Protein AF-A0A1B0C6B1-F1 (afdb_monomer_lite)

Sequence (77 aa):
MRRFILMEPIEEDDKVKAELCKILTAEHIKEYIKAGIWPGTIMFRMDVAQEFEENFSGPSHLSANINRPSTSSENDS

Secondary structure (DSSP, 8-state):
---EEEEEE-SS-SS--EEEEEEEPHHHHHHHHHTT-S-HHHHHHHTT----SSSS-S-------TTS---------

Radius of gyration: 22.38 Å; chains: 1; bounding box: 36×60×55 Å

Foldseek 3Di:
DDWDFDWAADPDDPPDGTDTDDTDDPVNQVVCVVVVNDDVVVVVVCPPDPDDDPDPPDDPPPDPDPPPDPPPPPPDD

Structure (mmCIF, N/CA/C/O backbone):
data_AF-A0A1B0C6B1-F1
#
_entry.id   AF-A0A1B0C6B1-F1
#
loop_
_atom_site.group_PDB
_atom_site.id
_atom_site.type_symbol
_atom_site.label_atom_id
_atom_site.label_alt_id
_atom_site.label_comp_id
_atom_site.label_asym_id
_atom_site.label_entity_id
_atom_site.label_seq_id
_atom_site.pdbx_PDB_ins_code
_atom_site.Cartn_x
_atom_site.Cartn_y
_atom_site.Cartn_z
_atom_site.occupancy
_atom_site.B_iso_or_equiv
_atom_site.auth_seq_id
_atom_site.auth_comp_id
_atom_site.auth_asym_id
_atom_site.auth_atom_id
_atom_site.pdbx_PDB_model_num
ATOM 1 N N . MET A 1 1 ? 6.768 -8.738 14.841 1.00 60.94 1 MET A N 1
ATOM 2 C CA . MET A 1 1 ? 5.855 -7.812 14.127 1.00 60.94 1 MET A CA 1
ATOM 3 C C . MET A 1 1 ? 6.194 -7.758 12.648 1.00 60.94 1 MET A C 1
ATOM 5 O O . MET A 1 1 ? 7.368 -7.657 12.309 1.00 60.94 1 MET A O 1
ATOM 9 N N . ARG A 1 2 ? 5.186 -7.851 11.774 1.00 72.50 2 ARG A N 1
ATOM 10 C CA . ARG A 1 2 ? 5.354 -7.709 10.319 1.00 72.50 2 ARG A CA 1
ATOM 11 C C . ARG A 1 2 ? 5.050 -6.268 9.921 1.00 72.50 2 ARG A C 1
ATOM 13 O O . ARG A 1 2 ? 4.092 -5.692 10.422 1.00 72.50 2 ARG A O 1
ATOM 20 N N . ARG A 1 3 ? 5.867 -5.699 9.038 1.00 82.19 3 ARG A N 1
ATOM 21 C CA . ARG A 1 3 ? 5.647 -4.375 8.446 1.00 82.19 3 ARG A CA 1
ATOM 22 C C . ARG A 1 3 ? 5.370 -4.550 6.964 1.00 82.19 3 ARG A C 1
ATOM 24 O O . ARG A 1 3 ? 6.021 -5.371 6.322 1.00 82.19 3 ARG A O 1
ATOM 31 N N . PHE A 1 4 ? 4.416 -3.787 6.450 1.00 89.19 4 PHE A N 1
ATOM 32 C CA . PHE A 1 4 ? 4.081 -3.775 5.034 1.00 89.19 4 PHE A CA 1
ATOM 33 C C . PHE A 1 4 ? 4.523 -2.454 4.422 1.00 89.19 4 PHE A C 1
ATOM 35 O O . PHE A 1 4 ? 4.456 -1.403 5.061 1.00 89.19 4 PHE A O 1
ATOM 42 N N . ILE A 1 5 ? 4.999 -2.527 3.188 1.00 92.12 5 ILE A N 1
ATOM 43 C CA . ILE A 1 5 ? 5.445 -1.380 2.412 1.00 92.12 5 ILE A CA 1
ATOM 44 C C . ILE A 1 5 ? 4.781 -1.433 1.042 1.00 92.12 5 ILE A C 1
ATOM 46 O O . ILE A 1 5 ? 4.579 -2.515 0.490 1.00 92.12 5 ILE A O 1
ATOM 50 N N . LEU A 1 6 ? 4.426 -0.266 0.522 1.00 91.50 6 LEU A N 1
ATOM 51 C CA . LEU A 1 6 ? 4.027 -0.084 -0.862 1.00 91.50 6 LEU A CA 1
ATOM 52 C C . LEU A 1 6 ? 5.283 0.234 -1.670 1.00 91.50 6 LEU A C 1
ATOM 54 O O . LEU A 1 6 ? 6.054 1.109 -1.267 1.00 91.50 6 LEU A O 1
ATOM 58 N N . MET A 1 7 ? 5.473 -0.472 -2.780 1.00 93.06 7 MET A N 1
ATOM 59 C CA . MET A 1 7 ? 6.585 -0.237 -3.692 1.00 93.06 7 MET A CA 1
ATOM 60 C C . MET A 1 7 ? 6.087 -0.077 -5.124 1.00 93.06 7 MET A C 1
ATOM 62 O O . MET A 1 7 ? 5.120 -0.738 -5.510 1.00 93.06 7 MET A O 1
ATOM 66 N N . GLU A 1 8 ? 6.769 0.764 -5.893 1.00 91.62 8 GLU A N 1
ATOM 67 C CA . GLU A 1 8 ? 6.536 0.967 -7.321 1.00 91.62 8 GLU A CA 1
ATOM 68 C C . GLU A 1 8 ? 7.657 0.284 -8.116 1.00 91.62 8 GLU A C 1
ATOM 70 O O . GLU A 1 8 ? 8.832 0.519 -7.826 1.00 91.62 8 GLU A O 1
ATOM 75 N N . PRO A 1 9 ? 7.337 -0.615 -9.064 1.00 92.31 9 PRO A N 1
ATOM 76 C CA . PRO A 1 9 ? 8.347 -1.263 -9.893 1.00 92.31 9 PRO A CA 1
ATOM 77 C C . PRO A 1 9 ? 9.166 -0.241 -10.681 1.00 92.31 9 PRO A C 1
ATOM 79 O O . PRO A 1 9 ? 8.608 0.707 -11.224 1.00 92.31 9 PRO A O 1
ATOM 82 N N . ILE A 1 10 ? 10.471 -0.479 -10.795 1.00 89.75 10 ILE A N 1
ATOM 83 C CA . ILE A 1 10 ? 11.362 0.331 -11.636 1.00 89.75 10 ILE A CA 1
ATOM 84 C C . ILE A 1 10 ? 11.779 -0.469 -12.872 1.00 89.75 10 ILE A C 1
ATOM 86 O O . ILE A 1 10 ? 11.936 -1.689 -12.804 1.00 89.75 10 ILE A O 1
ATOM 90 N N . GLU A 1 11 ? 11.931 0.215 -14.005 1.00 85.25 11 GLU A N 1
ATOM 91 C CA . GLU A 1 11 ? 12.257 -0.408 -15.297 1.00 85.25 11 GLU A CA 1
ATOM 92 C C . GLU A 1 11 ? 13.737 -0.837 -15.387 1.00 85.25 11 GLU A C 1
ATOM 94 O O . GLU A 1 11 ? 14.070 -1.779 -16.103 1.00 85.25 11 GLU A O 1
ATOM 99 N N . GLU A 1 12 ? 14.620 -0.205 -14.607 1.00 74.19 12 GLU A N 1
ATOM 100 C CA . GLU A 1 12 ? 16.073 -0.342 -14.713 1.00 74.19 12 GLU A CA 1
ATOM 101 C C . GLU A 1 12 ? 16.690 -0.762 -13.364 1.00 74.19 12 GLU A C 1
ATOM 103 O O . GLU A 1 12 ? 16.751 0.043 -12.443 1.00 74.19 12 GLU A O 1
ATOM 108 N N . ASP A 1 13 ? 17.050 -2.050 -13.227 1.00 62.31 13 ASP A N 1
ATOM 109 C CA . ASP A 1 13 ? 18.335 -2.590 -12.721 1.00 62.31 13 ASP A CA 1
ATOM 110 C C . ASP A 1 13 ? 18.222 -4.104 -12.391 1.00 62.31 13 ASP A C 1
ATOM 112 O O . ASP A 1 13 ? 17.167 -4.663 -12.056 1.00 62.31 13 ASP A O 1
ATOM 116 N N . ASP A 1 14 ? 19.344 -4.818 -12.458 1.00 76.94 14 ASP A N 1
ATOM 117 C CA . ASP A 1 14 ? 19.421 -6.244 -12.124 1.00 76.94 14 ASP A CA 1
ATOM 118 C C . ASP A 1 14 ? 19.300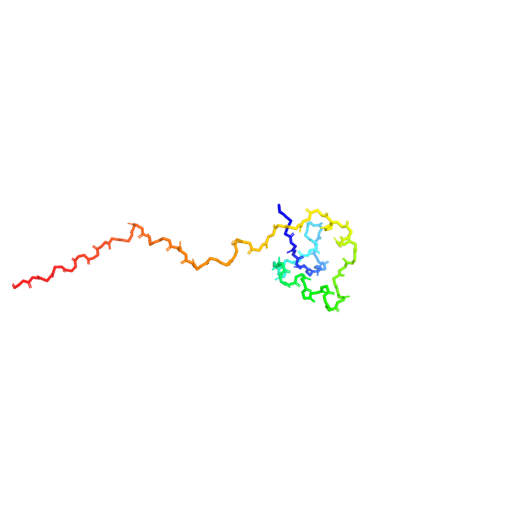 -6.470 -10.602 1.00 76.94 14 ASP A C 1
ATOM 120 O O . ASP A 1 14 ? 18.722 -7.460 -10.146 1.00 76.94 14 ASP A O 1
ATOM 124 N N . LYS A 1 15 ? 19.756 -5.498 -9.797 1.00 84.62 15 LYS A N 1
ATOM 125 C CA . LYS A 1 15 ? 19.854 -5.621 -8.329 1.00 84.62 15 LYS A CA 1
ATOM 126 C C . LYS A 1 15 ? 18.717 -4.980 -7.537 1.00 84.62 15 LYS A C 1
ATOM 128 O O . LYS A 1 15 ? 18.414 -5.451 -6.442 1.00 84.62 15 LYS A O 1
ATOM 133 N N . VAL A 1 16 ? 18.098 -3.925 -8.054 1.00 84.88 16 VAL A N 1
ATOM 134 C CA . VAL A 1 16 ? 16.983 -3.224 -7.399 1.00 84.88 16 VAL A CA 1
ATOM 135 C C . VAL A 1 16 ? 15.773 -3.325 -8.318 1.00 84.88 16 VAL A C 1
ATOM 137 O O . VAL A 1 16 ? 15.892 -3.098 -9.511 1.00 84.88 16 VAL A O 1
ATOM 140 N N . LYS A 1 17 ? 14.624 -3.749 -7.780 1.00 88.06 17 LYS A N 1
ATOM 141 C CA . LYS A 1 17 ? 13.429 -4.078 -8.585 1.00 88.06 17 LYS A CA 1
ATOM 142 C C . LYS A 1 17 ? 12.263 -3.116 -8.398 1.00 88.06 17 LYS A C 1
ATOM 144 O O . LYS A 1 17 ? 11.300 -3.179 -9.155 1.00 88.06 17 LYS A O 1
ATOM 149 N N . ALA A 1 18 ? 12.317 -2.274 -7.373 1.00 92.75 18 ALA A N 1
ATOM 150 C CA . ALA A 1 18 ? 11.256 -1.335 -7.064 1.00 92.75 18 ALA A CA 1
ATOM 151 C C . ALA A 1 18 ? 11.756 -0.239 -6.118 1.00 92.75 18 ALA A C 1
ATOM 153 O O . ALA A 1 18 ? 12.711 -0.445 -5.362 1.00 92.75 18 ALA A O 1
ATOM 154 N N . GLU A 1 19 ? 11.062 0.889 -6.132 1.00 90.44 19 GLU A N 1
ATOM 155 C CA . GLU A 1 19 ? 11.245 2.009 -5.221 1.00 90.44 19 GLU A CA 1
ATOM 156 C C . GLU A 1 19 ? 10.251 1.920 -4.054 1.00 90.44 19 GLU A C 1
ATOM 158 O O . GLU A 1 19 ? 9.090 1.546 -4.225 1.00 90.44 19 GLU A O 1
ATOM 163 N N . LEU A 1 20 ? 10.700 2.257 -2.841 1.00 93.00 20 LEU A N 1
ATOM 164 C CA . LEU A 1 20 ? 9.834 2.334 -1.665 1.00 93.00 20 LEU A CA 1
ATOM 165 C C . LEU A 1 20 ? 8.973 3.603 -1.725 1.00 93.00 20 LEU A C 1
ATOM 167 O O . LEU A 1 20 ? 9.484 4.697 -1.511 1.00 93.00 20 LEU A O 1
ATOM 171 N N . CYS A 1 21 ? 7.658 3.457 -1.888 1.00 92.94 21 CYS A N 1
ATOM 172 C CA . CYS A 1 21 ? 6.742 4.601 -1.911 1.00 92.94 21 CYS A CA 1
ATOM 173 C C . CYS A 1 21 ? 6.239 4.974 -0.514 1.00 92.94 21 CYS A C 1
ATOM 175 O O . CYS A 1 21 ? 6.216 6.144 -0.134 1.00 92.94 21 CYS A O 1
ATOM 177 N N . LYS A 1 22 ? 5.761 3.984 0.257 1.00 91.00 22 LYS A N 1
ATOM 178 C CA . LYS A 1 22 ? 5.073 4.248 1.533 1.00 91.00 22 LYS A CA 1
ATOM 179 C C . LYS A 1 22 ? 5.212 3.100 2.522 1.00 91.00 22 LYS A C 1
ATOM 181 O O . LYS A 1 22 ? 5.028 1.937 2.175 1.00 91.00 22 LYS A O 1
ATOM 186 N N . ILE A 1 23 ? 5.447 3.436 3.788 1.00 91.56 23 ILE A N 1
ATOM 187 C CA . ILE A 1 23 ? 5.346 2.488 4.902 1.00 91.56 23 ILE A CA 1
ATOM 188 C C . ILE A 1 23 ? 3.884 2.421 5.345 1.00 91.56 23 ILE A C 1
ATOM 190 O O . ILE A 1 23 ? 3.269 3.446 5.641 1.00 91.56 23 ILE A O 1
ATOM 194 N N . LEU A 1 24 ? 3.317 1.218 5.376 1.00 89.56 24 LEU A N 1
ATOM 195 C CA . LEU A 1 24 ? 1.918 1.009 5.730 1.00 89.56 24 LEU A CA 1
ATOM 196 C C . LEU A 1 24 ? 1.769 0.743 7.229 1.00 89.56 24 LEU A C 1
ATOM 198 O O . LEU A 1 24 ? 2.473 -0.082 7.814 1.00 89.56 24 LEU A O 1
ATOM 202 N N . THR A 1 25 ? 0.808 1.436 7.833 1.00 88.75 25 THR A N 1
ATOM 203 C CA . THR A 1 25 ? 0.348 1.209 9.211 1.00 88.75 25 THR A CA 1
ATOM 204 C C . THR A 1 25 ? -0.876 0.290 9.209 1.00 88.75 25 THR A C 1
ATOM 206 O O . THR A 1 25 ? -1.447 0.005 8.154 1.00 88.75 25 THR A O 1
ATOM 209 N N . ALA A 1 26 ? -1.312 -0.161 10.388 1.00 84.69 26 ALA A N 1
ATOM 210 C CA . ALA A 1 26 ? -2.504 -0.999 10.521 1.00 84.69 26 ALA A CA 1
ATOM 211 C C . ALA A 1 26 ? -3.770 -0.325 9.958 1.00 84.69 26 ALA A C 1
ATOM 213 O O . ALA A 1 26 ? -4.590 -0.988 9.329 1.00 84.69 26 ALA A O 1
ATOM 214 N N . GLU A 1 27 ? -3.907 0.990 10.129 1.00 86.50 27 GLU A N 1
ATOM 215 C CA . GLU A 1 27 ? -5.043 1.764 9.612 1.00 86.50 27 GLU A CA 1
ATOM 216 C C . GLU A 1 27 ? -5.083 1.773 8.083 1.00 86.50 27 GLU A C 1
ATOM 218 O O . GLU A 1 27 ? -6.120 1.467 7.500 1.00 86.50 27 GLU A O 1
ATOM 223 N N . HIS A 1 28 ? -3.937 2.007 7.434 1.00 90.00 28 HIS A N 1
ATOM 224 C CA . HIS A 1 28 ? -3.836 1.943 5.975 1.00 90.00 28 HIS A CA 1
ATOM 225 C C . HIS A 1 28 ? -4.240 0.561 5.440 1.00 90.00 28 HIS A C 1
ATOM 227 O O . HIS A 1 28 ? -4.929 0.455 4.430 1.00 90.00 28 HIS A O 1
ATOM 233 N N . ILE A 1 29 ? -3.843 -0.510 6.133 1.00 87.88 29 ILE A N 1
ATOM 234 C CA . ILE A 1 29 ? -4.209 -1.880 5.751 1.00 87.88 29 ILE A CA 1
ATOM 235 C C . ILE A 1 29 ? -5.722 -2.094 5.898 1.00 87.88 29 ILE A C 1
ATOM 237 O O . ILE A 1 29 ? -6.347 -2.612 4.974 1.00 87.88 29 ILE A O 1
ATOM 241 N N . LYS A 1 30 ? -6.330 -1.659 7.015 1.00 86.69 30 LYS A N 1
ATOM 242 C CA . LYS A 1 30 ? -7.791 -1.729 7.231 1.00 86.69 30 LYS A CA 1
ATOM 243 C C . LYS A 1 30 ? -8.548 -1.000 6.110 1.00 86.69 30 LYS A C 1
ATOM 245 O O . LYS A 1 30 ? -9.533 -1.530 5.596 1.00 86.69 30 LYS A O 1
ATOM 250 N N . GLU A 1 31 ? -8.076 0.178 5.706 1.00 89.69 31 GLU A N 1
ATOM 251 C CA . GLU A 1 31 ? -8.678 0.962 4.625 1.00 89.69 31 GLU A CA 1
ATOM 252 C C . GLU A 1 31 ? -8.569 0.258 3.265 1.00 89.69 31 GLU A C 1
ATOM 254 O O . GLU A 1 31 ? -9.575 0.123 2.569 1.00 89.69 31 GLU A O 1
ATOM 259 N N . TYR A 1 32 ? -7.399 -0.283 2.914 1.00 88.69 32 TYR A N 1
ATOM 260 C CA . TYR A 1 32 ? -7.219 -1.021 1.659 1.00 88.69 32 TYR A CA 1
ATOM 261 C C . TYR A 1 32 ? -8.017 -2.323 1.592 1.00 88.69 32 TYR A C 1
ATOM 263 O O . TYR A 1 32 ? -8.509 -2.686 0.520 1.00 88.69 32 TYR A O 1
ATOM 271 N N . ILE A 1 33 ? -8.180 -3.014 2.724 1.00 89.06 33 ILE A N 1
ATOM 272 C CA . ILE A 1 33 ? -9.054 -4.189 2.823 1.00 89.06 33 ILE A CA 1
ATOM 273 C C . ILE A 1 33 ? -10.508 -3.769 2.600 1.00 89.06 33 ILE A C 1
ATOM 275 O O . ILE A 1 33 ? -11.204 -4.387 1.798 1.00 89.06 33 ILE A O 1
ATOM 279 N N . LYS A 1 34 ? -10.960 -2.692 3.254 1.00 87.75 34 LYS A N 1
ATOM 280 C CA . LYS A 1 34 ? -12.322 -2.162 3.086 1.00 87.75 34 LYS A CA 1
ATOM 281 C C . LYS A 1 34 ? -12.589 -1.701 1.650 1.00 87.75 34 LYS A C 1
ATOM 283 O O . LYS A 1 34 ? -13.693 -1.891 1.151 1.00 87.75 34 LYS A O 1
ATOM 288 N N . ALA A 1 35 ? -11.585 -1.129 0.990 1.00 91.50 35 ALA A N 1
ATOM 289 C CA . ALA A 1 35 ? -11.642 -0.739 -0.416 1.00 91.50 35 ALA A CA 1
ATOM 290 C C . ALA A 1 35 ? -11.552 -1.933 -1.388 1.00 91.50 35 ALA A C 1
ATOM 292 O O . ALA A 1 35 ? -11.728 -1.750 -2.589 1.00 91.50 35 ALA A O 1
ATOM 293 N N . GLY A 1 36 ? -11.274 -3.146 -0.898 1.00 88.81 36 GLY A N 1
ATOM 294 C CA . GLY A 1 36 ? -11.188 -4.356 -1.717 1.00 88.81 36 GLY A CA 1
ATOM 295 C C . GLY A 1 36 ? -9.959 -4.429 -2.628 1.00 88.81 36 GLY A C 1
ATOM 296 O O . GLY A 1 36 ? -9.913 -5.283 -3.507 1.00 88.81 36 GLY A O 1
ATOM 297 N N . ILE A 1 37 ? -8.964 -3.558 -2.429 1.00 90.62 37 ILE A N 1
ATOM 298 C CA . ILE A 1 37 ? -7.728 -3.530 -3.232 1.00 90.62 37 ILE A CA 1
ATOM 299 C C . ILE A 1 37 ? -6.553 -4.224 -2.539 1.00 90.62 37 ILE A C 1
ATOM 301 O O . ILE A 1 37 ? -5.476 -4.365 -3.119 1.00 90.62 37 ILE A O 1
ATOM 305 N N . TRP A 1 38 ? -6.737 -4.658 -1.291 1.00 88.25 38 TRP A N 1
ATOM 306 C CA . TRP A 1 38 ? -5.718 -5.414 -0.578 1.00 88.25 38 TRP A CA 1
ATOM 307 C C . TRP A 1 38 ? -5.588 -6.836 -1.153 1.00 88.25 38 TRP A C 1
ATOM 309 O O . TRP A 1 38 ? -6.588 -7.549 -1.264 1.00 88.25 38 TRP A O 1
ATOM 319 N N . PRO A 1 39 ? -4.375 -7.298 -1.496 1.00 86.69 39 PRO A N 1
ATOM 320 C CA . PRO A 1 39 ? -4.186 -8.608 -2.109 1.00 86.69 39 PRO A CA 1
ATOM 321 C C . PRO A 1 39 ? -4.517 -9.754 -1.136 1.00 86.69 39 PRO A C 1
ATOM 323 O O . PRO A 1 39 ? -3.900 -9.906 -0.078 1.00 86.69 39 PRO A O 1
ATOM 326 N N . GLY A 1 40 ? -5.451 -10.624 -1.535 1.00 79.25 40 GLY A N 1
ATOM 327 C CA . GLY A 1 40 ? -5.955 -11.730 -0.707 1.00 79.25 40 GLY A CA 1
ATOM 328 C C . GLY A 1 40 ? -4.888 -12.745 -0.271 1.00 79.25 40 GLY A C 1
ATOM 329 O O . GLY A 1 40 ? -4.958 -13.287 0.830 1.00 79.25 40 GLY A O 1
ATOM 330 N N . THR A 1 41 ? -3.830 -12.939 -1.063 1.00 74.31 41 THR A N 1
ATOM 331 C CA . THR A 1 41 ? -2.698 -13.821 -0.714 1.00 74.31 41 THR A CA 1
ATOM 332 C C . THR A 1 41 ? -1.958 -13.359 0.546 1.00 74.31 41 THR A C 1
ATOM 334 O O . THR A 1 41 ? -1.381 -14.176 1.265 1.00 74.31 41 THR A O 1
ATOM 337 N N . ILE A 1 42 ? -1.976 -12.052 0.844 1.00 73.69 42 ILE A N 1
ATOM 338 C CA . ILE A 1 42 ? -1.374 -11.502 2.066 1.00 73.69 42 ILE A CA 1
ATOM 339 C C . ILE A 1 42 ? -2.273 -11.774 3.279 1.00 73.69 42 ILE A C 1
ATOM 341 O O . ILE A 1 42 ? -1.752 -12.044 4.361 1.00 73.69 42 ILE A O 1
ATOM 345 N N . MET A 1 43 ? -3.600 -11.785 3.098 1.00 66.12 43 MET A N 1
ATOM 346 C CA . MET A 1 43 ? -4.555 -12.102 4.167 1.00 66.12 43 MET A CA 1
ATOM 347 C C . MET A 1 43 ? -4.409 -13.541 4.664 1.00 66.12 43 MET A C 1
ATOM 349 O O . MET A 1 43 ? -4.381 -13.742 5.869 1.00 66.12 43 MET A O 1
ATOM 353 N N . PHE A 1 44 ? -4.173 -14.513 3.775 1.00 58.97 44 PHE A N 1
ATOM 354 C CA . PHE A 1 44 ? -3.893 -15.907 4.167 1.00 58.97 44 PHE A CA 1
ATOM 355 C C . PHE A 1 44 ? -2.654 -16.041 5.070 1.00 58.97 44 PHE A C 1
ATOM 357 O O . PHE A 1 44 ? -2.501 -16.996 5.823 1.00 58.97 44 PHE A O 1
ATOM 364 N N . ARG A 1 45 ? -1.730 -15.074 5.009 1.00 58.75 45 ARG A N 1
ATOM 365 C CA . ARG A 1 45 ? -0.571 -15.034 5.905 1.00 58.75 45 ARG A CA 1
ATOM 366 C C . ARG A 1 45 ? -0.879 -14.305 7.217 1.00 58.75 45 ARG A C 1
ATOM 368 O O . ARG A 1 45 ? -0.102 -14.462 8.155 1.00 58.75 45 ARG A O 1
ATOM 375 N N . MET A 1 46 ? -1.940 -13.495 7.298 1.00 57.00 46 MET A N 1
ATOM 376 C CA . MET A 1 46 ? -2.258 -12.603 8.426 1.00 57.00 46 MET A CA 1
ATOM 377 C C . MET A 1 46 ? -2.965 -13.260 9.613 1.00 57.00 46 MET A C 1
ATOM 379 O O . MET A 1 46 ? -3.008 -12.612 10.657 1.00 57.00 46 MET A O 1
ATOM 383 N N . ASP A 1 47 ? -3.375 -14.529 9.531 1.00 52.28 47 ASP A N 1
ATOM 384 C CA . ASP A 1 47 ? -3.961 -15.309 10.646 1.00 52.28 47 ASP A CA 1
ATOM 385 C C . ASP A 1 47 ? -3.041 -15.427 11.897 1.00 52.28 47 ASP A C 1
ATOM 387 O O . ASP A 1 47 ? -3.341 -16.134 12.851 1.00 52.28 47 ASP A O 1
ATOM 391 N N . VAL A 1 48 ? -1.901 -14.724 11.909 1.00 46.66 48 VAL A N 1
ATOM 392 C CA . VAL A 1 48 ? -0.829 -14.754 12.913 1.00 46.66 48 VAL A CA 1
ATOM 393 C C . VAL A 1 48 ? -0.521 -13.360 13.513 1.00 46.66 48 VAL A C 1
ATOM 395 O O . VAL A 1 48 ? 0.397 -13.241 14.317 1.00 46.66 48 VAL A O 1
ATOM 398 N N . ALA A 1 49 ? -1.208 -12.268 13.139 1.00 44.47 49 ALA A N 1
ATOM 399 C CA . ALA A 1 49 ? -0.785 -10.905 13.527 1.00 44.47 49 ALA A CA 1
ATOM 400 C C . ALA A 1 49 ? -1.917 -10.006 14.063 1.00 44.47 49 ALA A C 1
ATOM 402 O O . ALA A 1 49 ? -2.284 -9.014 13.437 1.00 44.47 49 ALA A O 1
ATOM 403 N N . GLN A 1 50 ? -2.423 -10.322 15.254 1.00 48.59 50 GLN A N 1
ATOM 404 C CA . GLN A 1 50 ? -3.371 -9.501 16.017 1.00 48.59 50 GLN A CA 1
ATOM 405 C C . GLN A 1 50 ? -2.661 -8.752 17.164 1.00 48.59 50 GLN A C 1
ATOM 407 O O . GLN A 1 50 ? -3.041 -8.892 18.311 1.00 48.59 50 GLN A O 1
ATOM 412 N N . GLU A 1 51 ? -1.599 -7.987 16.900 1.00 51.00 51 GLU A N 1
ATOM 413 C CA . GLU A 1 51 ? -0.891 -7.235 17.959 1.00 51.00 51 GLU A CA 1
ATOM 414 C C . GLU A 1 51 ? -0.168 -6.009 17.381 1.00 51.00 51 GLU A C 1
ATOM 416 O O . GLU A 1 51 ? 1.035 -6.084 17.138 1.00 51.00 51 GLU A O 1
ATOM 421 N N . PHE A 1 52 ? -0.858 -4.891 17.103 1.00 52.62 52 PHE A N 1
ATOM 422 C CA . PHE A 1 52 ? -0.170 -3.591 16.977 1.00 52.62 52 PHE A CA 1
ATOM 423 C C . PHE A 1 52 ? -1.095 -2.360 16.947 1.00 52.62 52 PHE A C 1
ATOM 425 O O . PHE A 1 52 ? -1.191 -1.676 15.928 1.00 52.62 52 PHE A O 1
ATOM 432 N N . GLU A 1 53 ? -1.752 -2.036 18.061 1.00 48.84 53 GLU A N 1
ATOM 433 C CA . GLU A 1 53 ? -2.387 -0.712 18.221 1.00 48.84 53 GLU A CA 1
ATOM 434 C C . GLU A 1 53 ? -1.745 0.135 19.341 1.00 48.84 53 GLU A C 1
ATOM 436 O O . GLU A 1 53 ? -2.005 1.327 19.430 1.00 48.84 53 GLU A O 1
ATOM 441 N N . GLU A 1 54 ? -0.809 -0.406 20.132 1.00 46.34 54 GLU A N 1
ATOM 442 C CA . GLU A 1 54 ? -0.322 0.277 21.347 1.00 46.34 54 GLU A CA 1
ATOM 443 C C . GLU A 1 54 ? 0.942 1.148 21.200 1.00 46.34 54 GLU A C 1
ATOM 445 O O . GLU A 1 54 ? 1.264 1.908 22.108 1.00 46.34 54 GLU A O 1
ATOM 450 N N . ASN A 1 55 ? 1.660 1.123 20.070 1.00 49.16 55 ASN A N 1
ATOM 451 C CA . ASN A 1 55 ? 3.003 1.734 20.005 1.00 49.16 55 ASN A CA 1
ATOM 452 C C . ASN A 1 55 ? 3.136 3.029 19.191 1.00 49.16 55 ASN A C 1
ATOM 454 O O . ASN A 1 55 ? 4.244 3.556 19.106 1.00 49.16 55 ASN A O 1
ATOM 458 N N . 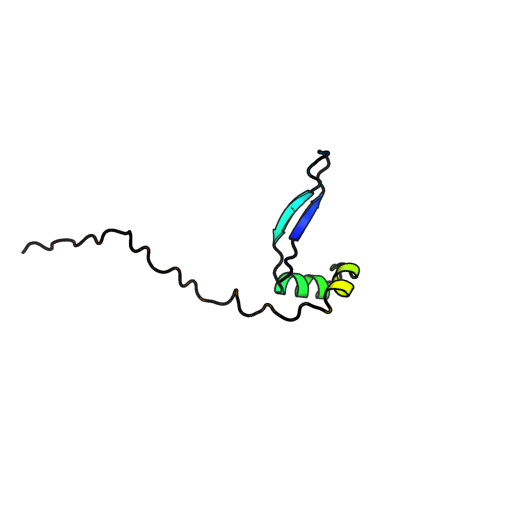PHE A 1 56 ? 2.058 3.559 18.607 1.00 49.50 56 PHE A N 1
ATOM 459 C CA . PHE A 1 56 ? 2.115 4.830 17.861 1.00 49.50 56 PHE A CA 1
ATOM 460 C C . PHE A 1 56 ? 1.179 5.930 18.382 1.00 49.50 56 PHE A C 1
ATOM 462 O O . PHE A 1 56 ? 1.254 7.051 17.890 1.00 49.50 56 PHE A O 1
ATOM 469 N N . SER A 1 57 ? 0.376 5.667 19.419 1.00 50.56 57 SER A N 1
ATOM 470 C CA . SER A 1 57 ? -0.457 6.680 20.087 1.00 50.56 57 SER A CA 1
ATOM 471 C C . SER A 1 57 ? 0.117 7.088 21.451 1.00 50.56 57 SER A C 1
ATOM 473 O O . SER A 1 57 ? -0.569 7.051 22.471 1.00 50.56 57 SER A O 1
ATOM 475 N N . GLY A 1 58 ? 1.393 7.473 21.487 1.00 48.84 58 GLY A N 1
ATOM 476 C CA . GLY A 1 58 ? 1.978 8.177 22.628 1.00 48.84 58 GLY A CA 1
ATOM 477 C C . GLY A 1 58 ? 2.227 9.639 22.252 1.00 48.84 58 GLY A C 1
ATOM 478 O O . GLY A 1 58 ? 2.809 9.870 21.189 1.00 48.84 58 GLY A O 1
ATOM 479 N N . PRO A 1 59 ? 1.835 10.635 23.073 1.00 49.25 59 PRO A N 1
ATOM 480 C CA . PRO A 1 59 ? 2.298 11.999 22.866 1.00 49.25 59 PRO A CA 1
ATOM 481 C C . PRO A 1 59 ? 3.824 11.966 22.910 1.00 49.25 59 PRO A C 1
ATOM 483 O O . PRO A 1 59 ? 4.412 11.352 23.798 1.00 49.25 59 PRO A O 1
ATOM 486 N N . SER A 1 60 ? 4.449 12.577 21.912 1.00 55.56 60 SER A N 1
ATOM 487 C CA . SER A 1 60 ? 5.888 12.740 21.741 1.00 55.56 60 SER A CA 1
ATOM 488 C C . SER A 1 60 ? 6.586 13.169 23.039 1.00 55.56 60 SER A C 1
ATOM 490 O O . SER A 1 60 ? 6.805 14.354 23.276 1.00 55.56 60 SER A O 1
ATOM 492 N N . HIS A 1 61 ? 6.972 12.201 23.868 1.00 61.56 61 HIS A N 1
ATOM 493 C CA . HIS A 1 61 ? 7.834 12.388 25.028 1.00 61.56 61 HIS A CA 1
ATOM 494 C C . HIS A 1 61 ? 9.289 12.295 24.560 1.00 61.56 61 HIS A C 1
ATOM 496 O O . HIS A 1 61 ? 10.058 11.433 24.986 1.00 61.56 61 HIS A O 1
ATOM 502 N N . LEU A 1 62 ? 9.661 13.167 23.618 1.00 66.56 62 LEU A N 1
ATOM 503 C CA . LEU A 1 62 ? 11.068 13.427 23.344 1.00 66.56 62 LEU A CA 1
ATOM 504 C C . LEU A 1 62 ? 11.604 14.121 24.596 1.00 66.56 62 LEU A C 1
ATOM 506 O O . LEU A 1 62 ? 11.279 15.279 24.859 1.00 66.56 62 LEU A O 1
ATO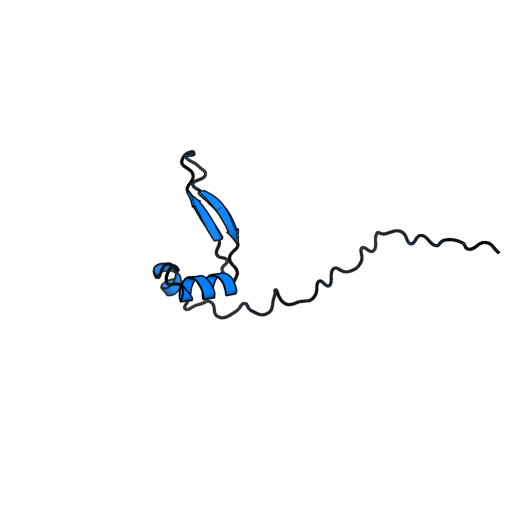M 510 N N . SER A 1 63 ? 12.350 13.386 25.419 1.00 66.94 63 SER A N 1
ATOM 511 C CA . SER A 1 63 ? 13.016 13.957 26.584 1.00 66.94 63 SER A CA 1
ATOM 512 C C . SER A 1 63 ? 13.907 15.115 26.137 1.00 66.94 63 SER A C 1
ATOM 514 O O . SER A 1 63 ? 14.580 15.048 25.105 1.00 66.94 63 SER A O 1
ATOM 516 N N . ALA A 1 64 ? 13.875 16.211 26.897 1.00 70.06 64 ALA A N 1
ATOM 517 C CA . ALA A 1 64 ? 14.672 17.389 26.593 1.00 70.06 64 ALA A CA 1
ATOM 518 C C . ALA A 1 64 ? 16.160 17.015 26.504 1.00 70.06 64 ALA A C 1
ATOM 520 O O . ALA A 1 64 ? 16.681 16.287 27.350 1.00 70.06 64 ALA A O 1
ATOM 521 N N . A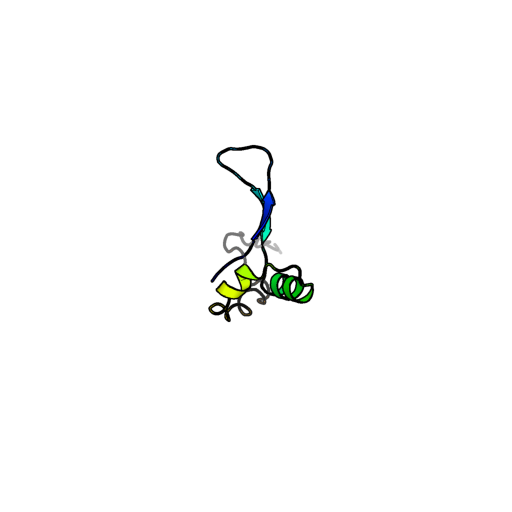SN A 1 65 ? 16.842 17.515 25.471 1.00 69.25 65 ASN A N 1
ATOM 522 C CA . ASN A 1 65 ? 18.269 17.284 25.288 1.00 69.25 65 ASN A CA 1
ATOM 523 C C . ASN A 1 65 ? 19.058 17.880 26.466 1.00 69.25 65 ASN A C 1
ATOM 525 O O . ASN A 1 65 ? 19.167 19.098 26.595 1.00 69.25 65 ASN A O 1
ATOM 529 N N . ILE A 1 66 ? 19.643 17.003 27.278 1.00 75.75 66 ILE A N 1
ATOM 530 C CA . ILE A 1 66 ? 20.426 17.343 28.474 1.00 75.75 66 ILE A CA 1
ATOM 531 C C . ILE A 1 66 ? 21.748 18.047 28.122 1.00 75.75 66 ILE A C 1
ATOM 533 O O . ILE A 1 66 ? 22.338 18.709 28.968 1.00 75.75 66 ILE A O 1
ATOM 537 N N . ASN A 1 67 ? 22.195 17.955 26.864 1.00 79.31 67 ASN A N 1
ATOM 538 C CA . ASN A 1 67 ? 23.377 18.666 26.373 1.00 79.31 67 ASN A CA 1
ATOM 539 C C . ASN A 1 67 ? 23.083 20.116 25.952 1.00 79.31 67 ASN A C 1
ATOM 541 O O . ASN A 1 67 ? 23.972 20.772 25.413 1.00 79.31 67 ASN A O 1
ATOM 545 N N . ARG A 1 68 ? 21.859 20.636 26.138 1.00 76.44 68 ARG A N 1
ATOM 546 C CA . ARG A 1 68 ? 21.592 22.066 25.933 1.00 76.44 68 ARG A CA 1
ATOM 547 C C . ARG A 1 68 ? 22.147 22.828 27.148 1.00 76.44 68 ARG A C 1
ATOM 549 O O . ARG A 1 68 ? 21.572 22.687 28.224 1.00 76.44 68 ARG A O 1
ATOM 556 N N . PRO A 1 69 ? 23.229 23.620 27.011 1.00 72.31 69 PRO A N 1
ATOM 557 C CA . PRO A 1 69 ? 23.752 24.392 28.129 1.00 72.31 69 PRO A CA 1
ATOM 558 C C . PRO A 1 69 ? 22.680 25.373 28.608 1.00 72.31 69 PRO A C 1
ATOM 560 O O . PRO A 1 69 ? 22.107 26.120 27.810 1.00 72.31 69 PRO A O 1
ATOM 563 N N . SER A 1 70 ? 22.385 25.340 29.905 1.00 65.69 70 SER A N 1
ATOM 564 C CA . SER A 1 70 ? 21.497 26.294 30.558 1.00 65.69 70 SER A CA 1
ATOM 565 C C . SER A 1 70 ? 22.117 27.680 30.412 1.00 65.69 70 SER A C 1
ATOM 567 O O . SER A 1 70 ? 23.125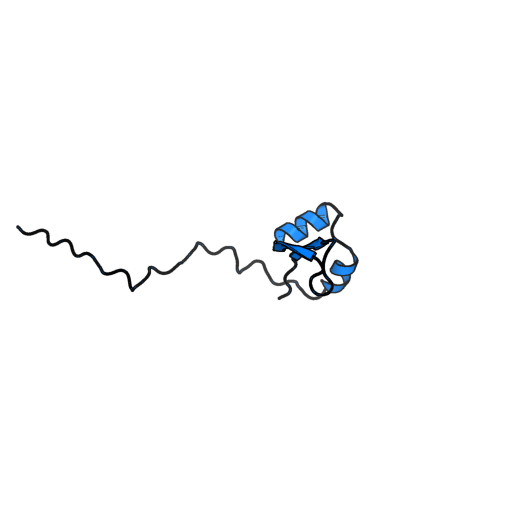 27.969 31.052 1.00 65.69 70 SER A O 1
ATOM 569 N N . THR A 1 71 ? 21.557 28.549 29.573 1.00 61.25 71 THR A N 1
ATOM 570 C CA . THR A 1 71 ? 21.905 29.969 29.628 1.00 61.25 71 THR A CA 1
ATOM 571 C C . THR A 1 71 ? 21.277 30.525 30.903 1.00 61.25 71 THR A C 1
ATOM 573 O O . THR A 1 71 ? 20.129 30.969 30.893 1.00 61.25 71 THR A O 1
ATOM 576 N N . SER A 1 72 ? 21.986 30.435 32.027 1.00 56.56 72 SER A N 1
ATOM 577 C CA . SER A 1 72 ? 21.700 31.272 33.186 1.00 56.56 72 SER A CA 1
ATOM 578 C C . SER A 1 72 ? 22.031 32.700 32.775 1.00 56.56 72 SER A C 1
ATOM 580 O O . SER A 1 72 ? 23.185 33.112 32.811 1.00 56.56 72 SER A O 1
ATOM 582 N N . SER A 1 73 ? 21.028 33.430 32.296 1.00 56.31 73 SER A N 1
ATOM 583 C CA . SER A 1 73 ? 21.104 34.880 32.206 1.00 56.31 73 SER A CA 1
ATOM 584 C C . SER A 1 73 ? 21.202 35.416 33.634 1.00 56.31 73 SER A C 1
ATOM 586 O O . SER A 1 73 ? 20.201 35.457 34.353 1.00 56.31 73 SER A O 1
ATOM 588 N N . GLU A 1 74 ? 22.424 35.751 34.044 1.00 57.41 74 GLU A N 1
ATOM 589 C CA . GLU A 1 74 ? 22.720 36.689 35.124 1.00 57.41 74 GLU A CA 1
ATOM 590 C C . GLU A 1 74 ? 21.892 37.962 34.902 1.00 57.41 74 GLU A C 1
ATOM 592 O O . GLU A 1 74 ? 22.183 38.768 34.022 1.00 57.41 74 GLU A O 1
ATOM 597 N N . ASN A 1 75 ? 20.819 38.117 35.680 1.00 52.47 75 ASN A N 1
ATOM 598 C CA . ASN A 1 75 ? 20.289 39.439 35.984 1.00 52.47 75 ASN A CA 1
ATOM 599 C C . ASN A 1 75 ? 21.195 40.017 37.074 1.00 52.47 75 ASN A C 1
ATOM 601 O O . ASN A 1 75 ? 20.994 39.761 3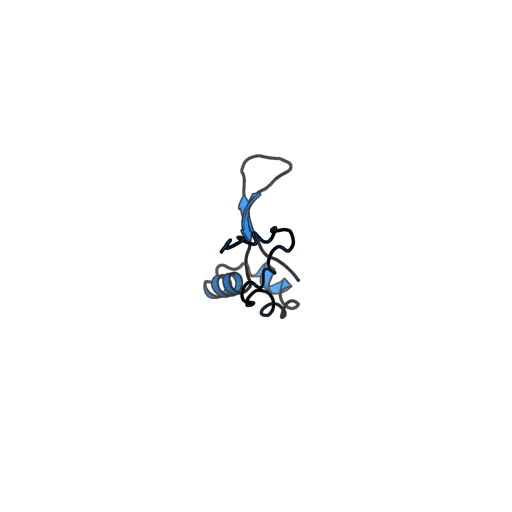8.262 1.00 52.47 75 ASN A O 1
ATOM 605 N N . ASP A 1 76 ? 22.227 40.721 36.618 1.00 49.72 76 ASP A N 1
ATOM 606 C CA . ASP A 1 76 ? 23.039 41.642 37.410 1.00 49.72 76 ASP A CA 1
ATOM 607 C C . ASP A 1 76 ? 22.117 42.744 37.972 1.00 49.72 76 ASP A C 1
ATOM 609 O O . ASP A 1 76 ? 21.235 43.237 37.259 1.00 49.72 76 ASP A O 1
ATOM 613 N N . SER A 1 77 ? 22.250 43.047 39.267 1.00 51.56 77 SER A N 1
ATOM 614 C CA . SER A 1 77 ? 21.461 44.077 39.974 1.00 51.56 77 SER A CA 1
ATOM 615 C C . SER A 1 77 ? 22.083 45.459 39.846 1.00 51.56 77 SER A C 1
ATOM 617 O O . SER A 1 77 ? 23.327 45.544 39.861 1.00 51.56 77 SER A O 1
#

pLDDT: mean 73.11, std 16.38, range [44.47, 93.06]

Organism: NCBI:txid67801